Protein AF-A0A938BER6-F1 (afdb_monomer_lite)

Structure (mmCIF, N/CA/C/O backbone):
data_AF-A0A938BER6-F1
#
_entry.id   AF-A0A938BER6-F1
#
loop_
_atom_site.group_PDB
_atom_site.id
_atom_site.type_symbol
_atom_site.label_atom_id
_atom_site.label_alt_id
_atom_site.label_comp_id
_atom_site.label_asym_id
_atom_site.label_entity_id
_atom_site.label_seq_id
_atom_site.pdbx_PDB_ins_code
_atom_site.Cartn_x
_atom_site.Cartn_y
_atom_site.Cartn_z
_atom_site.occupancy
_atom_site.B_iso_or_equiv
_atom_site.auth_seq_id
_atom_site.auth_comp_id
_atom_site.auth_asym_id
_atom_site.auth_atom_id
_atom_site.pdbx_PDB_model_num
ATOM 1 N N . MET A 1 1 ? -8.124 -4.048 20.111 1.00 71.69 1 MET A N 1
ATOM 2 C CA . MET A 1 1 ? -8.813 -3.559 18.903 1.00 71.69 1 MET A CA 1
ATOM 3 C C . MET A 1 1 ? -10.305 -3.780 19.089 1.00 71.69 1 MET A C 1
ATOM 5 O O . MET A 1 1 ? -10.669 -4.807 19.651 1.00 71.69 1 MET A O 1
ATOM 9 N N . GLU A 1 2 ? -11.133 -2.810 18.709 1.00 85.19 2 GLU A N 1
ATOM 10 C CA . GLU A 1 2 ? -12.601 -2.912 18.767 1.00 85.19 2 GLU A CA 1
ATOM 11 C C . GLU A 1 2 ? -13.098 -4.014 17.803 1.00 85.19 2 GLU A C 1
ATOM 13 O O . GLU A 1 2 ? -12.461 -4.201 16.763 1.00 85.19 2 GLU A O 1
ATOM 18 N N . PRO A 1 3 ? -14.196 -4.744 18.097 1.00 88.12 3 PRO A N 1
ATOM 19 C CA . PRO A 1 3 ? -14.693 -5.821 17.229 1.00 88.12 3 PRO A CA 1
ATOM 20 C C . PRO A 1 3 ? -14.912 -5.393 15.771 1.00 88.12 3 PRO A C 1
ATOM 22 O O . PRO A 1 3 ? -14.499 -6.099 14.858 1.00 88.12 3 PRO A O 1
ATOM 25 N N . GLU A 1 4 ? -15.451 -4.192 15.550 1.00 90.50 4 GLU A N 1
ATOM 26 C CA . GLU A 1 4 ? -15.685 -3.638 14.209 1.00 90.50 4 GLU A CA 1
ATOM 27 C C . GLU A 1 4 ? -14.389 -3.458 13.405 1.00 90.50 4 GLU A C 1
ATOM 29 O O . GLU A 1 4 ? -14.349 -3.720 12.204 1.00 90.50 4 GLU A O 1
ATOM 34 N N . LEU A 1 5 ? -13.300 -3.052 14.066 1.00 92.62 5 LEU A N 1
ATOM 35 C CA . LEU A 1 5 ? -11.991 -2.912 13.428 1.00 92.62 5 LEU A CA 1
ATOM 36 C C . LEU A 1 5 ? -11.349 -4.272 13.135 1.00 92.62 5 LEU A C 1
ATOM 38 O O . LEU A 1 5 ? -10.585 -4.384 12.180 1.00 92.62 5 LEU A O 1
ATOM 42 N N . VAL A 1 6 ? -11.668 -5.308 13.919 1.00 92.50 6 VAL A N 1
ATOM 43 C CA . VAL A 1 6 ? -11.236 -6.686 13.634 1.00 92.50 6 VAL A CA 1
ATOM 44 C C . VAL A 1 6 ? -11.942 -7.218 12.390 1.00 92.50 6 VAL A C 1
ATOM 46 O O . VAL A 1 6 ? -11.285 -7.795 11.524 1.00 92.50 6 VAL A O 1
ATOM 49 N N . ASP A 1 7 ? -13.251 -7.004 12.270 1.00 95.44 7 ASP A N 1
ATOM 50 C CA . ASP A 1 7 ? -14.006 -7.428 11.089 1.00 95.44 7 ASP A CA 1
ATOM 51 C C . ASP A 1 7 ? -13.589 -6.641 9.844 1.00 95.44 7 ASP A C 1
ATOM 53 O O . ASP A 1 7 ? -13.398 -7.228 8.780 1.00 95.44 7 ASP A O 1
ATOM 57 N N . PHE A 1 8 ? -13.307 -5.345 9.987 1.00 97.00 8 PHE A N 1
ATOM 58 C CA . PHE A 1 8 ? -12.700 -4.562 8.915 1.00 97.00 8 PHE A CA 1
ATOM 59 C C . PHE A 1 8 ? -11.301 -5.076 8.531 1.00 97.00 8 PHE A C 1
ATOM 61 O O . PHE A 1 8 ? -10.986 -5.225 7.353 1.00 97.00 8 PHE A O 1
ATOM 68 N N . ALA A 1 9 ? -10.451 -5.426 9.502 1.00 96.25 9 ALA A N 1
ATOM 69 C CA . ALA A 1 9 ? -9.144 -6.010 9.207 1.00 96.25 9 ALA A CA 1
ATOM 70 C C . ALA A 1 9 ? -9.256 -7.330 8.421 1.00 96.25 9 ALA A C 1
ATOM 72 O O . ALA A 1 9 ? -8.388 -7.604 7.591 1.00 96.25 9 ALA A O 1
ATOM 73 N N . ARG A 1 10 ? -10.309 -8.126 8.663 1.00 95.75 10 ARG A N 1
ATOM 74 C CA . ARG A 1 10 ? -10.626 -9.339 7.890 1.00 95.75 10 ARG A CA 1
ATOM 75 C C . ARG A 1 10 ? -11.142 -9.015 6.493 1.00 95.75 10 ARG A C 1
ATOM 77 O O . ARG A 1 10 ? -10.693 -9.644 5.544 1.00 95.75 10 ARG A O 1
ATOM 84 N N . SER A 1 11 ? -12.003 -8.009 6.341 1.00 97.44 11 SER A N 1
ATOM 85 C CA . SER A 1 11 ? -12.483 -7.614 5.013 1.00 97.44 11 SER A CA 1
ATOM 86 C C . SER A 1 11 ? -11.346 -7.117 4.116 1.00 97.44 11 SER A C 1
ATOM 88 O O . SER A 1 11 ? -11.366 -7.361 2.914 1.00 97.44 11 SER A O 1
ATOM 90 N N . ILE A 1 12 ? -10.322 -6.465 4.690 1.00 98.12 12 ILE A N 1
ATOM 91 C CA . ILE A 1 12 ? -9.107 -6.092 3.949 1.00 98.12 12 ILE A CA 1
ATOM 92 C C . ILE A 1 12 ? -8.404 -7.331 3.392 1.00 98.12 12 ILE A C 1
ATOM 94 O O . ILE A 1 12 ? -7.945 -7.300 2.256 1.00 98.12 12 ILE A O 1
ATOM 98 N N . ILE A 1 13 ? -8.297 -8.405 4.179 1.00 98.00 13 ILE A N 1
ATOM 99 C CA . ILE A 1 13 ? -7.656 -9.649 3.739 1.00 98.00 13 ILE A CA 1
ATOM 100 C C . ILE A 1 13 ? -8.368 -10.191 2.499 1.00 98.00 13 ILE A C 1
ATOM 102 O O . ILE A 1 13 ? -7.719 -10.375 1.473 1.00 98.00 13 ILE A O 1
ATOM 106 N N . GLU A 1 14 ? -9.690 -10.349 2.570 1.00 98.00 14 GLU A N 1
ATOM 107 C CA . GLU A 1 14 ? -10.493 -10.873 1.460 1.00 98.00 14 GLU A CA 1
ATOM 108 C C . GLU A 1 14 ? -10.403 -9.978 0.212 1.00 98.00 14 GLU A C 1
ATOM 110 O O . GLU A 1 14 ? -10.191 -10.475 -0.895 1.00 98.00 14 GLU A O 1
ATOM 115 N N . ASP A 1 15 ? -10.502 -8.652 0.366 1.00 98.25 15 ASP A N 1
ATOM 116 C CA . ASP A 1 15 ? -10.386 -7.720 -0.765 1.00 98.25 15 ASP A CA 1
ATOM 117 C C . ASP A 1 15 ? -8.995 -7.776 -1.411 1.00 98.25 15 ASP A C 1
ATOM 119 O O . ASP A 1 15 ? -8.870 -7.784 -2.634 1.00 98.25 15 ASP A O 1
ATOM 123 N N . MET A 1 16 ? -7.928 -7.854 -0.612 1.00 98.50 16 MET A N 1
ATOM 124 C CA . MET A 1 16 ? -6.569 -7.930 -1.148 1.00 98.50 16 MET A CA 1
ATOM 125 C C . MET A 1 16 ? -6.296 -9.274 -1.832 1.00 98.50 16 MET A C 1
ATOM 127 O O . MET A 1 16 ? -5.658 -9.295 -2.885 1.00 98.50 16 MET A O 1
ATOM 131 N N . GLU A 1 17 ? -6.798 -10.385 -1.293 1.00 98.38 17 GLU A N 1
ATOM 132 C CA . GLU A 1 17 ? -6.713 -11.698 -1.946 1.00 98.38 17 GLU A CA 1
ATOM 133 C C . GLU A 1 17 ? -7.440 -11.698 -3.300 1.00 98.38 17 GLU A C 1
ATOM 135 O O . GLU A 1 17 ? -6.876 -12.154 -4.296 1.00 98.38 17 GLU A O 1
ATOM 140 N N . ASN A 1 18 ? -8.619 -11.072 -3.388 1.00 98.12 18 ASN A N 1
ATOM 141 C CA . ASN A 1 18 ? -9.352 -10.903 -4.650 1.00 98.12 1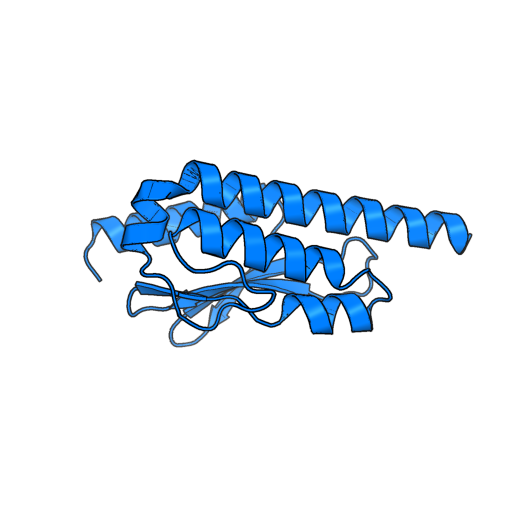8 ASN A CA 1
ATOM 142 C C . ASN A 1 18 ? -8.591 -10.064 -5.696 1.00 98.12 18 ASN A C 1
ATOM 144 O O . ASN A 1 18 ? -8.822 -10.213 -6.896 1.00 98.12 18 ASN A O 1
ATOM 148 N N . ARG A 1 19 ? -7.650 -9.212 -5.270 1.00 97.75 19 ARG A N 1
ATOM 149 C CA . ARG A 1 19 ? -6.760 -8.430 -6.155 1.00 97.75 19 ARG A CA 1
ATOM 150 C C . ARG A 1 19 ? -5.503 -9.197 -6.587 1.00 97.75 19 ARG A C 1
ATOM 152 O O . ARG A 1 19 ? -4.686 -8.679 -7.358 1.00 97.75 19 ARG A O 1
ATOM 159 N N . GLY A 1 20 ? -5.352 -10.438 -6.125 1.00 97.44 20 GLY A N 1
ATOM 160 C CA . GLY A 1 20 ? -4.202 -11.299 -6.397 1.00 97.44 20 GLY A CA 1
ATOM 161 C C . GLY A 1 20 ? -3.047 -11.118 -5.411 1.00 97.44 20 GLY A C 1
ATOM 162 O O . GLY A 1 20 ? -1.931 -11.553 -5.697 1.00 97.44 20 GLY A O 1
ATOM 163 N N . CYS A 1 21 ? -3.282 -10.472 -4.267 1.00 98.38 21 CYS A N 1
ATOM 164 C CA . CYS A 1 21 ? -2.308 -10.434 -3.184 1.00 98.38 21 CYS A CA 1
ATOM 165 C C . CYS A 1 21 ? -2.328 -11.742 -2.384 1.00 98.38 21 CYS A C 1
ATOM 167 O O . CYS A 1 21 ? -3.272 -12.525 -2.420 1.00 98.38 21 CYS A O 1
ATOM 169 N N . VAL A 1 22 ? -1.272 -11.956 -1.608 1.00 98.12 22 VAL A N 1
ATOM 170 C CA . VAL A 1 22 ? -1.157 -13.028 -0.624 1.00 98.12 22 VAL A CA 1
ATOM 171 C C . VAL A 1 22 ? -0.924 -12.431 0.755 1.00 98.12 22 VAL A C 1
ATOM 173 O O . VAL A 1 22 ? -0.185 -11.452 0.908 1.00 98.12 22 VAL A O 1
ATOM 176 N N . ILE A 1 23 ? -1.523 -13.050 1.767 1.00 98.31 23 ILE A N 1
ATOM 177 C CA . ILE A 1 23 ? -1.391 -12.625 3.157 1.00 98.31 23 ILE A CA 1
ATOM 178 C C . ILE A 1 23 ? -0.315 -13.454 3.853 1.00 98.31 23 ILE A C 1
ATOM 180 O O . ILE A 1 23 ? -0.384 -14.679 3.926 1.00 98.31 23 ILE A O 1
ATOM 184 N N . ASP A 1 24 ? 0.705 -12.777 4.373 1.00 97.88 24 ASP A N 1
ATOM 185 C CA . ASP A 1 24 ? 1.761 -13.388 5.176 1.00 97.88 24 ASP A CA 1
ATOM 186 C C . ASP A 1 24 ? 1.527 -13.069 6.657 1.00 97.88 24 ASP A C 1
ATOM 188 O O . ASP A 1 24 ? 1.753 -11.944 7.115 1.00 97.88 24 ASP A O 1
ATOM 192 N N . TRP A 1 25 ? 1.047 -14.068 7.397 1.00 97.06 25 TRP A N 1
ATOM 193 C CA . TRP A 1 25 ? 0.758 -13.966 8.825 1.00 97.06 25 TRP A CA 1
ATOM 194 C C . TRP A 1 25 ? 2.040 -13.918 9.658 1.00 97.06 25 TRP A C 1
ATOM 196 O O . TRP A 1 25 ? 2.932 -14.760 9.531 1.00 97.06 25 TRP A O 1
ATOM 206 N N . LYS A 1 26 ? 2.115 -12.945 10.566 1.00 95.31 26 LYS A N 1
ATOM 207 C CA . LYS A 1 26 ? 3.164 -12.803 11.580 1.00 95.31 26 LYS A CA 1
ATOM 208 C C . LYS A 1 26 ? 2.549 -12.876 12.973 1.00 95.31 26 LYS A C 1
ATOM 210 O O . LYS A 1 26 ? 1.338 -12.824 13.149 1.00 95.31 26 LYS A O 1
ATOM 215 N N . GLN A 1 27 ? 3.401 -12.958 13.994 1.00 90.81 27 GLN A N 1
ATOM 216 C CA . GLN A 1 27 ? 2.963 -13.088 15.389 1.00 90.81 27 GLN A CA 1
ATOM 217 C C . GLN A 1 27 ? 2.045 -11.941 15.860 1.00 90.81 27 GLN A C 1
ATOM 219 O O . GLN A 1 27 ? 1.214 -12.139 16.743 1.00 90.81 27 GLN A O 1
ATOM 224 N N . ALA A 1 28 ? 2.206 -10.734 15.309 1.00 92.88 28 ALA A N 1
ATOM 225 C CA . ALA A 1 28 ? 1.474 -9.540 15.737 1.00 92.88 28 ALA A CA 1
ATOM 226 C C . ALA A 1 28 ? 0.987 -8.664 14.573 1.00 92.88 28 ALA A C 1
ATOM 228 O O . ALA A 1 28 ? 0.634 -7.505 14.784 1.00 92.88 28 ALA A O 1
ATOM 229 N N . SER A 1 29 ? 0.984 -9.196 13.355 1.00 96.06 29 SER A N 1
ATOM 230 C CA . SER A 1 29 ? 0.566 -8.478 12.155 1.00 96.06 29 SER A CA 1
ATOM 231 C C . SER A 1 29 ? 0.240 -9.453 11.034 1.00 96.06 29 SER A C 1
ATOM 233 O O . SER A 1 29 ? 0.622 -10.623 11.083 1.00 96.06 29 SER A O 1
ATOM 235 N N . TYR A 1 30 ? -0.428 -8.962 10.001 1.00 97.81 30 TYR A N 1
ATOM 236 C CA . TYR A 1 30 ? -0.394 -9.592 8.692 1.00 97.81 30 TYR A CA 1
ATOM 237 C C . TYR A 1 30 ? 0.224 -8.631 7.684 1.00 97.81 30 TYR A C 1
ATOM 239 O O . TYR A 1 30 ? 0.112 -7.408 7.800 1.00 97.81 30 TYR A O 1
ATOM 247 N N . VAL A 1 31 ? 0.917 -9.197 6.703 1.00 98.25 31 VAL A N 1
ATOM 248 C CA . VAL A 1 31 ? 1.581 -8.444 5.643 1.00 98.25 31 VAL A CA 1
ATOM 249 C C . VAL A 1 31 ? 0.879 -8.745 4.332 1.00 98.25 31 VAL A C 1
ATOM 251 O O . VAL A 1 31 ? 0.813 -9.905 3.926 1.00 98.25 31 VAL A O 1
ATOM 254 N N . VAL A 1 32 ? 0.390 -7.705 3.665 1.00 98.50 32 VAL A N 1
ATOM 255 C CA . VAL A 1 32 ? -0.202 -7.817 2.331 1.00 98.50 32 VAL A CA 1
ATOM 256 C C . VAL A 1 32 ? 0.918 -7.757 1.306 1.00 98.50 32 VAL A C 1
ATOM 258 O O . VAL A 1 32 ? 1.690 -6.791 1.269 1.00 98.50 32 VAL A O 1
ATOM 261 N N . LYS A 1 33 ? 1.033 -8.803 0.484 1.00 98.56 33 LYS A N 1
ATOM 262 C CA . LYS A 1 33 ? 2.091 -8.913 -0.520 1.00 98.56 33 LYS A CA 1
ATOM 263 C C . LYS A 1 33 ? 1.540 -9.205 -1.907 1.00 98.56 33 LYS A C 1
ATOM 265 O O . LYS A 1 33 ? 0.663 -10.045 -2.044 1.00 98.56 33 LYS A O 1
ATOM 270 N N . LEU A 1 34 ? 2.124 -8.604 -2.932 1.00 98.44 34 LEU A N 1
ATOM 271 C CA . LEU A 1 34 ? 1.893 -8.948 -4.331 1.00 98.44 34 LEU A CA 1
ATOM 272 C C . LEU A 1 34 ? 2.949 -9.978 -4.773 1.00 98.44 34 LEU A C 1
ATOM 274 O O . LEU A 1 34 ? 4.144 -9.696 -4.647 1.00 98.44 34 LEU A O 1
ATOM 278 N N . PRO A 1 35 ? 2.572 -11.174 -5.254 1.00 97.75 35 PRO A N 1
ATOM 279 C CA . PRO A 1 35 ? 3.501 -12.038 -5.978 1.00 97.75 35 PRO A CA 1
ATOM 280 C C . PRO A 1 35 ? 4.100 -11.283 -7.166 1.00 97.75 35 PRO A C 1
ATOM 282 O O . PRO A 1 35 ? 3.368 -10.599 -7.875 1.00 97.75 35 PRO A O 1
ATOM 285 N N . ASP A 1 36 ? 5.413 -11.386 -7.369 1.00 94.56 36 ASP A N 1
ATOM 286 C CA . ASP A 1 36 ? 6.074 -10.729 -8.496 1.00 94.56 36 ASP A CA 1
ATOM 287 C C . ASP A 1 36 ? 5.437 -11.160 -9.836 1.00 94.56 36 ASP A C 1
ATOM 289 O O . ASP A 1 36 ? 5.514 -12.348 -10.171 1.00 94.56 36 ASP A O 1
ATOM 293 N N . PRO A 1 37 ? 4.848 -10.231 -10.619 1.00 92.75 37 PRO A N 1
ATOM 294 C CA . PRO A 1 37 ? 4.304 -10.539 -11.943 1.00 92.75 37 PRO A CA 1
ATOM 295 C C . PRO A 1 37 ? 5.366 -11.061 -12.920 1.00 92.75 37 PRO A C 1
ATOM 297 O O . PRO A 1 37 ? 5.035 -11.747 -13.885 1.00 92.75 37 PRO A O 1
ATOM 300 N N . GLY A 1 38 ? 6.646 -10.782 -12.654 1.00 90.19 38 GLY A N 1
ATOM 301 C CA . GLY A 1 38 ? 7.805 -11.305 -13.374 1.00 90.19 38 GLY A CA 1
ATOM 302 C C . GLY A 1 38 ? 8.111 -12.781 -13.115 1.00 90.19 38 GLY A C 1
ATOM 303 O O . GLY A 1 38 ? 9.045 -13.309 -13.707 1.00 90.19 38 GLY A O 1
ATOM 304 N N . GLU A 1 39 ? 7.350 -13.443 -12.239 1.00 88.56 39 GLU A N 1
ATOM 305 C CA . GLU A 1 39 ? 7.512 -14.850 -11.857 1.00 88.56 39 GLU A CA 1
ATOM 306 C C . GLU A 1 39 ? 8.882 -15.194 -11.238 1.00 88.56 39 GLU A C 1
ATOM 308 O O . GLU A 1 39 ? 9.275 -16.358 -11.186 1.00 88.56 39 GLU A O 1
ATOM 313 N N . SER A 1 40 ? 9.596 -14.224 -10.649 1.00 88.44 40 SER A N 1
ATOM 314 C CA . SER A 1 40 ? 10.865 -14.502 -9.943 1.00 88.44 40 SER A CA 1
ATOM 315 C C . SER A 1 40 ? 10.706 -15.341 -8.663 1.00 88.44 40 SER A C 1
ATOM 317 O O . SER A 1 40 ? 11.691 -15.658 -7.992 1.00 88.44 40 SER A O 1
ATOM 319 N N . GLY A 1 41 ? 9.467 -15.638 -8.255 1.00 91.38 41 GLY A N 1
ATOM 320 C CA . GLY A 1 41 ? 9.132 -16.268 -6.976 1.00 91.38 41 GLY A CA 1
ATOM 321 C C . GLY A 1 41 ? 9.214 -15.322 -5.770 1.00 91.38 41 GLY A C 1
ATOM 322 O O . GLY A 1 41 ? 8.903 -15.726 -4.645 1.00 91.38 41 GLY A O 1
ATOM 323 N N . ARG A 1 42 ? 9.607 -14.056 -5.972 1.00 94.38 42 ARG A N 1
ATOM 324 C CA . ARG A 1 42 ? 9.608 -13.030 -4.921 1.00 94.38 42 ARG A CA 1
ATOM 325 C C . ARG A 1 42 ? 8.198 -12.489 -4.668 1.00 94.38 42 ARG A C 1
ATOM 327 O O . ARG A 1 42 ? 7.284 -12.633 -5.475 1.00 94.38 42 ARG A O 1
ATOM 334 N N . LYS A 1 43 ? 8.023 -11.865 -3.502 1.00 97.25 43 LYS A N 1
ATOM 335 C CA . LYS A 1 43 ? 6.772 -11.226 -3.076 1.00 97.25 43 LYS A CA 1
ATOM 336 C C . LYS A 1 43 ? 7.067 -9.800 -2.622 1.00 97.25 43 LYS A C 1
ATOM 338 O O . LYS A 1 43 ? 7.915 -9.603 -1.750 1.00 97.25 43 LYS A O 1
ATOM 343 N N . LEU A 1 44 ? 6.357 -8.842 -3.197 1.00 97.81 44 LEU A N 1
ATOM 344 C CA . LEU A 1 44 ? 6.473 -7.412 -2.944 1.00 97.81 44 LEU A CA 1
ATOM 345 C C . LEU A 1 44 ? 5.532 -7.018 -1.807 1.00 97.81 44 LEU A C 1
ATOM 347 O O . LEU A 1 44 ? 4.333 -7.249 -1.889 1.00 97.81 44 LEU A O 1
ATOM 351 N N . THR A 1 45 ? 6.056 -6.451 -0.731 1.00 97.69 45 THR A N 1
ATOM 352 C CA . THR A 1 45 ? 5.264 -5.998 0.414 1.00 97.69 45 THR A CA 1
ATOM 353 C C . THR A 1 45 ? 4.603 -4.666 0.079 1.00 97.69 45 THR A C 1
ATOM 355 O O . THR A 1 45 ? 5.299 -3.670 -0.108 1.00 97.69 45 THR A O 1
ATOM 358 N N . LEU A 1 46 ? 3.269 -4.642 0.060 1.00 97.50 46 LEU A N 1
ATOM 359 C CA . LEU A 1 46 ? 2.494 -3.428 -0.192 1.00 97.50 46 LEU A CA 1
ATOM 360 C C . LEU A 1 46 ? 2.296 -2.643 1.107 1.00 97.50 46 LEU A C 1
ATOM 362 O O . LEU A 1 46 ? 2.710 -1.493 1.207 1.00 97.50 46 LEU A O 1
ATOM 366 N N . PHE A 1 47 ? 1.723 -3.285 2.127 1.00 97.25 47 PHE A N 1
ATOM 367 C CA . PHE A 1 47 ? 1.521 -2.697 3.450 1.00 97.25 47 PHE A CA 1
ATOM 368 C C . PHE A 1 47 ? 1.394 -3.778 4.531 1.00 97.25 47 PHE A C 1
ATOM 370 O O . PHE A 1 47 ? 1.209 -4.966 4.250 1.00 97.25 47 PHE A O 1
ATOM 377 N N . VAL A 1 48 ? 1.509 -3.359 5.786 1.00 97.12 48 VAL A N 1
ATOM 378 C CA . VAL A 1 48 ? 1.373 -4.203 6.976 1.00 97.12 48 VAL A CA 1
ATOM 379 C C . VAL A 1 48 ? 0.235 -3.679 7.828 1.00 97.12 48 VAL A C 1
ATOM 381 O O . VAL A 1 48 ? 0.123 -2.470 7.992 1.00 97.12 48 VAL A O 1
ATOM 384 N N . VAL A 1 49 ? -0.561 -4.579 8.403 1.00 97.19 49 VAL A N 1
ATOM 385 C CA . VAL A 1 49 ? -1.561 -4.248 9.425 1.00 97.19 49 VAL A CA 1
ATOM 386 C C . VAL A 1 49 ? -1.210 -4.976 10.712 1.00 97.19 49 VAL A C 1
ATOM 388 O O . VAL A 1 49 ? -1.038 -6.196 10.731 1.00 97.19 49 VAL A O 1
ATOM 391 N N . THR A 1 50 ? -1.081 -4.232 11.800 1.00 95.81 50 THR A N 1
ATOM 392 C CA . THR A 1 50 ? -0.676 -4.758 13.102 1.00 95.81 50 THR A CA 1
ATOM 393 C C . THR A 1 50 ? -1.867 -5.023 14.021 1.00 95.81 50 THR A C 1
ATOM 395 O O . THR A 1 50 ? -2.951 -4.456 13.872 1.00 95.81 50 THR A O 1
ATOM 398 N N . LYS A 1 51 ? -1.665 -5.870 15.035 1.00 94.00 51 LYS A N 1
ATOM 399 C CA . LYS A 1 51 ? -2.693 -6.208 16.036 1.00 94.00 51 LYS A CA 1
ATOM 400 C C . LYS A 1 51 ? -3.127 -5.023 16.911 1.00 94.00 51 LYS A C 1
ATOM 402 O O . LYS A 1 51 ? -4.198 -5.070 17.513 1.00 94.00 51 LYS A O 1
ATOM 407 N N . ASP A 1 52 ? -2.290 -3.995 17.027 1.00 93.31 52 ASP A N 1
ATOM 408 C CA . ASP A 1 52 ? -2.585 -2.729 17.707 1.00 93.31 52 ASP A CA 1
ATOM 409 C C . ASP A 1 52 ? -3.333 -1.735 16.807 1.00 93.31 52 ASP A C 1
ATOM 411 O O . ASP A 1 52 ? -3.743 -0.682 17.282 1.00 93.31 52 ASP A O 1
ATOM 415 N N . GLY A 1 53 ? -3.618 -2.102 15.553 1.00 94.56 53 GLY A N 1
ATOM 416 C CA . GLY A 1 53 ? -4.444 -1.300 14.655 1.00 94.56 53 GLY A CA 1
ATOM 417 C C . GLY A 1 53 ? -3.662 -0.203 13.959 1.00 94.56 53 GLY A C 1
ATOM 418 O O . GLY A 1 53 ? -4.220 0.858 13.699 1.00 94.56 53 GLY A O 1
ATOM 419 N N . MET A 1 54 ? -2.394 -0.459 13.653 1.00 95.31 54 MET A N 1
ATOM 420 C CA . MET A 1 54 ? -1.565 0.413 12.836 1.00 95.31 54 MET A CA 1
ATOM 421 C C . MET A 1 54 ? -1.364 -0.190 11.450 1.00 95.31 54 MET A C 1
ATOM 423 O O . MET A 1 54 ? -1.270 -1.407 11.286 1.00 95.31 54 MET A O 1
ATOM 427 N N . VAL A 1 55 ? -1.279 0.683 10.456 1.00 96.00 55 VAL A N 1
ATOM 428 C CA . V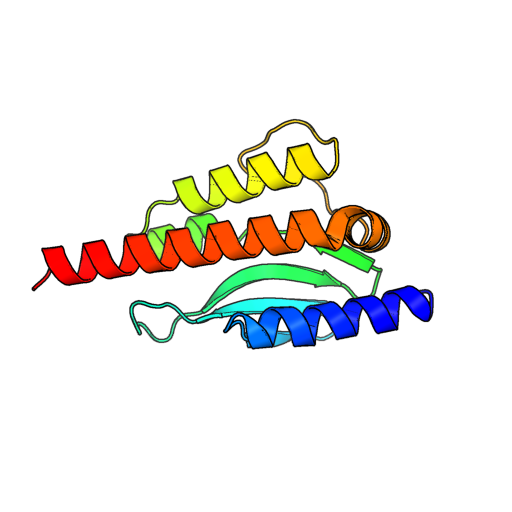AL A 1 55 ? -0.989 0.361 9.065 1.00 96.00 55 VAL A CA 1
ATOM 429 C C . VAL A 1 55 ? 0.282 1.086 8.660 1.00 96.00 55 VAL A C 1
ATOM 431 O O . VAL A 1 55 ? 0.413 2.285 8.914 1.00 96.00 55 VAL A O 1
ATOM 434 N N . TYR A 1 56 ? 1.226 0.373 8.046 1.00 93.75 56 TYR A N 1
ATOM 435 C CA . TYR A 1 56 ? 2.462 0.985 7.560 1.00 93.75 56 TYR A CA 1
ATOM 436 C C . TYR A 1 56 ? 2.996 0.366 6.260 1.00 93.75 56 TYR A C 1
ATOM 438 O O . TYR A 1 56 ? 2.680 -0.777 5.924 1.00 93.75 56 TYR A O 1
ATOM 446 N N . ILE A 1 57 ? 3.830 1.123 5.543 1.00 93.00 57 ILE A N 1
ATOM 447 C CA . ILE A 1 57 ? 4.544 0.722 4.314 1.00 93.00 57 ILE A CA 1
ATOM 448 C C . ILE A 1 57 ? 6.060 0.871 4.531 1.00 93.00 57 ILE A C 1
ATOM 450 O O . ILE A 1 57 ? 6.477 1.395 5.561 1.00 93.00 57 ILE A O 1
ATOM 454 N N . GLY A 1 58 ? 6.897 0.429 3.584 1.00 89.31 58 GLY A N 1
ATOM 455 C CA . GLY A 1 58 ? 8.338 0.740 3.661 1.00 89.31 58 GLY A CA 1
ATOM 456 C C . GLY A 1 58 ? 9.311 -0.173 2.913 1.00 89.31 58 GLY A C 1
ATOM 457 O O . GLY A 1 58 ? 10.492 0.140 2.847 1.00 89.31 58 GLY A O 1
ATOM 458 N N . TRP A 1 59 ? 8.855 -1.289 2.341 1.00 94.00 59 TRP A N 1
ATOM 459 C CA . TRP A 1 59 ? 9.746 -2.252 1.669 1.00 94.00 59 TRP A CA 1
ATOM 460 C C . TRP A 1 59 ? 9.711 -2.163 0.146 1.00 94.00 59 TRP A C 1
ATOM 462 O O . TRP A 1 59 ? 10.638 -2.636 -0.511 1.00 94.00 59 TRP A O 1
ATOM 472 N N . LEU A 1 60 ? 8.644 -1.589 -0.413 1.00 95.94 60 LEU A N 1
ATOM 473 C CA . LEU A 1 60 ? 8.323 -1.740 -1.825 1.00 95.94 60 LEU A CA 1
ATOM 474 C C . LEU A 1 60 ? 9.423 -1.177 -2.737 1.00 95.94 60 LEU A C 1
ATOM 476 O O . LEU A 1 60 ? 9.862 -1.897 -3.624 1.00 95.94 60 LEU A O 1
ATOM 480 N N . ALA A 1 61 ? 9.938 0.030 -2.477 1.00 96.06 61 ALA A N 1
ATOM 481 C CA . ALA A 1 61 ? 10.996 0.648 -3.288 1.00 96.06 61 ALA A CA 1
ATOM 482 C C . ALA A 1 61 ? 12.223 -0.269 -3.455 1.00 96.06 61 ALA A C 1
ATOM 484 O O . ALA A 1 61 ? 12.581 -0.637 -4.572 1.00 96.06 61 ALA A O 1
ATOM 485 N N . GLN A 1 62 ? 12.807 -0.739 -2.346 1.00 95.75 62 GLN A N 1
ATOM 486 C CA . GLN A 1 62 ? 13.967 -1.636 -2.385 1.00 95.75 62 GLN A CA 1
ATOM 487 C C . GLN A 1 62 ? 13.655 -2.952 -3.115 1.00 95.75 62 GLN A C 1
ATOM 489 O O . GLN A 1 62 ? 14.497 -3.486 -3.837 1.00 95.75 62 GLN A O 1
ATOM 494 N N . GLN A 1 63 ? 12.451 -3.495 -2.925 1.00 96.69 63 GLN A N 1
ATOM 495 C CA . GLN A 1 63 ? 12.046 -4.748 -3.557 1.00 96.69 63 GLN A CA 1
ATOM 496 C C . GLN A 1 63 ? 11.817 -4.600 -5.068 1.00 96.69 63 GLN A C 1
ATOM 498 O O . GLN A 1 63 ? 12.183 -5.510 -5.810 1.00 96.69 63 GLN A O 1
ATOM 503 N N . LEU A 1 64 ? 11.271 -3.465 -5.519 1.00 97.00 64 LEU A N 1
ATOM 504 C CA . LEU A 1 64 ? 11.145 -3.120 -6.937 1.00 97.00 64 LEU A CA 1
ATOM 505 C C . LEU A 1 64 ? 12.527 -2.963 -7.577 1.00 97.00 64 LEU A C 1
ATOM 507 O O . LEU A 1 64 ? 12.813 -3.616 -8.577 1.00 97.00 64 LEU A O 1
ATOM 511 N N . SER A 1 65 ? 13.417 -2.203 -6.936 1.00 96.38 65 SER A N 1
ATOM 512 C CA . SER A 1 65 ? 14.807 -2.017 -7.372 1.00 96.38 65 SER A CA 1
ATOM 513 C C . SER A 1 65 ? 15.533 -3.352 -7.573 1.00 96.38 65 SER A C 1
ATOM 515 O O . SER A 1 65 ? 16.154 -3.601 -8.605 1.00 96.38 65 SER A O 1
ATOM 517 N N . ALA A 1 66 ? 15.369 -4.284 -6.627 1.00 95.75 66 ALA A N 1
ATOM 518 C CA . ALA A 1 66 ? 15.968 -5.616 -6.687 1.00 95.75 66 ALA A CA 1
ATOM 519 C C . ALA A 1 66 ? 15.416 -6.514 -7.815 1.00 95.75 66 ALA A C 1
ATOM 521 O O . ALA A 1 66 ? 15.986 -7.582 -8.061 1.00 95.75 66 ALA A O 1
ATOM 522 N N . LEU A 1 67 ? 14.306 -6.125 -8.446 1.00 95.00 67 LEU A N 1
ATOM 523 C CA . LEU A 1 67 ? 13.713 -6.755 -9.630 1.00 95.00 67 LEU A CA 1
ATOM 524 C C . LEU A 1 67 ? 13.987 -5.964 -10.921 1.00 95.00 67 LEU A C 1
ATOM 526 O O . LEU A 1 67 ? 13.514 -6.359 -11.981 1.00 95.00 67 LEU A O 1
ATOM 530 N N . GLY A 1 68 ? 14.727 -4.853 -10.848 1.00 95.19 68 GLY A N 1
ATOM 531 C CA . GLY A 1 68 ? 14.921 -3.943 -11.978 1.00 95.19 68 GLY A CA 1
ATOM 532 C C . GLY A 1 68 ? 13.682 -3.109 -12.321 1.00 95.19 68 GLY A C 1
ATOM 533 O O . GLY A 1 68 ? 13.631 -2.521 -13.397 1.00 95.19 68 GLY A O 1
ATOM 534 N N . LEU A 1 69 ? 12.689 -3.053 -11.427 1.00 96.56 69 LEU A N 1
ATOM 535 C CA . LEU A 1 69 ? 11.470 -2.265 -11.601 1.00 96.56 69 LEU A CA 1
ATOM 536 C C . LEU A 1 69 ? 11.656 -0.829 -11.074 1.00 96.56 69 LEU A C 1
ATOM 538 O O . LEU A 1 69 ? 12.437 -0.614 -10.143 1.00 96.56 69 LEU A O 1
ATOM 542 N N . PRO A 1 70 ? 10.916 0.162 -11.609 1.00 97.00 70 PRO A N 1
ATOM 543 C CA . PRO A 1 70 ? 11.048 1.552 -11.181 1.00 97.00 70 PRO A CA 1
ATOM 544 C C . PRO A 1 70 ? 10.630 1.766 -9.719 1.00 97.00 70 PRO A C 1
ATOM 546 O O . PRO A 1 70 ? 9.467 1.581 -9.360 1.00 97.00 70 PRO A O 1
ATOM 549 N N . GLU A 1 71 ? 11.551 2.256 -8.884 1.00 96.69 71 GLU A N 1
ATOM 550 C CA . GLU A 1 71 ? 11.260 2.627 -7.486 1.00 96.69 71 GLU A CA 1
ATOM 551 C C . GLU A 1 71 ? 10.205 3.737 -7.377 1.00 96.69 71 GLU A C 1
ATOM 553 O O . GLU A 1 71 ? 9.485 3.807 -6.381 1.00 96.69 71 GLU A O 1
ATOM 558 N N . GLN A 1 72 ? 10.059 4.552 -8.431 1.00 97.00 72 GLN A N 1
ATOM 559 C CA . GLN A 1 72 ? 9.081 5.637 -8.516 1.00 97.00 72 GLN A CA 1
ATOM 560 C C . GLN A 1 72 ? 7.650 5.169 -8.222 1.00 97.00 72 GLN A C 1
ATOM 562 O O . GLN A 1 72 ? 6.908 5.898 -7.575 1.00 97.00 72 GLN A O 1
ATOM 567 N N . ILE A 1 73 ? 7.293 3.930 -8.586 1.00 97.50 73 ILE A N 1
ATOM 568 C CA . ILE A 1 73 ? 5.976 3.351 -8.275 1.00 97.50 73 ILE A CA 1
ATOM 569 C C . ILE A 1 73 ? 5.736 3.324 -6.755 1.00 97.50 73 ILE A C 1
ATOM 571 O O . ILE A 1 73 ? 4.646 3.639 -6.279 1.00 97.50 73 ILE A O 1
ATOM 575 N N . SER A 1 74 ? 6.767 2.994 -5.968 1.00 96.31 74 SER A N 1
ATOM 576 C CA . SER A 1 74 ? 6.687 3.023 -4.505 1.00 96.31 74 SER A CA 1
ATOM 577 C C . SER A 1 74 ? 6.604 4.445 -3.957 1.00 96.31 74 SER A C 1
ATOM 579 O O . SER A 1 74 ? 5.906 4.665 -2.967 1.00 96.31 74 SER A O 1
ATOM 581 N N . PHE A 1 75 ? 7.326 5.396 -4.552 1.00 95.56 75 PHE A N 1
ATOM 582 C CA . PHE A 1 75 ? 7.313 6.792 -4.105 1.00 95.56 75 PHE A CA 1
ATOM 583 C C . PHE A 1 75 ? 5.964 7.454 -4.385 1.00 95.56 75 PHE A C 1
ATOM 585 O O . PHE A 1 75 ? 5.426 8.138 -3.516 1.00 95.56 75 PHE A O 1
ATOM 592 N N . ASP A 1 76 ? 5.365 7.182 -5.543 1.00 95.69 76 ASP A N 1
ATOM 593 C CA . ASP A 1 76 ? 4.029 7.665 -5.889 1.00 95.69 76 ASP A CA 1
ATOM 594 C C . ASP A 1 76 ? 2.975 7.073 -4.947 1.00 95.69 76 ASP A C 1
ATOM 596 O O . ASP A 1 76 ? 2.129 7.803 -4.422 1.00 95.69 76 ASP A O 1
ATOM 600 N N . PHE A 1 77 ? 3.081 5.776 -4.634 1.00 96.00 77 PHE A N 1
ATOM 601 C CA . PHE A 1 77 ? 2.222 5.136 -3.642 1.00 96.00 77 PHE A CA 1
ATOM 602 C C . PHE A 1 77 ? 2.346 5.793 -2.258 1.00 96.00 77 PHE A C 1
ATOM 604 O O . PHE A 1 77 ? 1.332 6.138 -1.643 1.00 96.00 77 PHE A O 1
ATOM 611 N N . ALA A 1 78 ? 3.569 6.029 -1.770 1.00 94.19 78 ALA A N 1
ATOM 612 C CA . ALA A 1 78 ? 3.808 6.699 -0.490 1.00 94.19 78 ALA A CA 1
ATOM 613 C C . ALA A 1 78 ? 3.256 8.135 -0.474 1.00 94.19 78 ALA A C 1
ATOM 615 O O 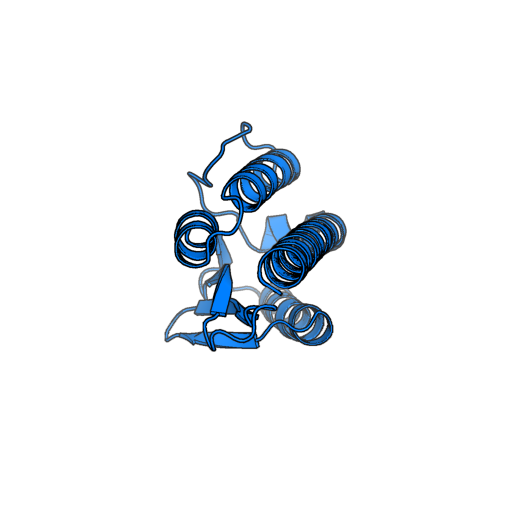. ALA A 1 78 ? 2.602 8.545 0.487 1.00 94.19 78 ALA A O 1
ATOM 616 N N . ARG A 1 79 ? 3.436 8.876 -1.571 1.00 93.38 79 ARG A N 1
ATOM 617 C CA . ARG A 1 79 ? 2.990 10.262 -1.710 1.00 93.38 79 ARG A CA 1
ATOM 618 C C . ARG A 1 79 ? 1.470 10.389 -1.705 1.00 93.38 79 ARG A C 1
ATOM 620 O O . ARG A 1 79 ? 0.924 11.186 -0.941 1.00 93.38 79 ARG A O 1
ATOM 627 N N . HIS A 1 80 ? 0.788 9.607 -2.539 1.00 94.00 80 HIS A N 1
ATOM 628 C CA . HIS A 1 80 ? -0.671 9.635 -2.642 1.00 94.00 80 HIS A CA 1
ATOM 629 C C . HIS A 1 80 ? -1.339 9.119 -1.369 1.00 94.00 80 HIS A C 1
ATOM 631 O O . HIS A 1 80 ? -2.354 9.662 -0.933 1.00 94.00 80 HIS A O 1
ATOM 637 N N . SER A 1 81 ? -0.755 8.106 -0.730 1.00 93.12 81 SER A N 1
ATOM 638 C CA . SER A 1 81 ? -1.288 7.576 0.521 1.00 93.12 81 SER A CA 1
ATOM 639 C C . SER A 1 81 ? -1.087 8.552 1.687 1.00 93.12 81 SER A C 1
ATOM 641 O O . SER A 1 81 ? -2.007 8.732 2.480 1.00 93.12 81 SER A O 1
ATOM 643 N N . ALA A 1 82 ? 0.045 9.267 1.758 1.00 91.81 82 ALA A N 1
ATOM 644 C CA . ALA A 1 82 ? 0.236 10.350 2.727 1.00 91.81 82 ALA A CA 1
ATOM 645 C C . ALA A 1 82 ? -0.823 11.455 2.556 1.00 91.81 82 ALA A C 1
ATOM 647 O O . ALA A 1 82 ? -1.502 11.821 3.516 1.00 91.81 82 ALA A O 1
ATOM 648 N N . GLN A 1 83 ? -1.050 11.910 1.318 1.00 91.75 83 GLN A N 1
ATOM 649 C CA . GLN A 1 83 ? -2.092 12.896 1.008 1.00 91.75 83 GLN A CA 1
ATOM 650 C C . GLN A 1 83 ? -3.494 12.408 1.394 1.00 91.75 83 GLN A C 1
ATOM 652 O O . GLN A 1 83 ? -4.282 13.177 1.948 1.00 91.75 83 GLN A O 1
ATOM 657 N N . LEU A 1 84 ? -3.805 11.130 1.147 1.00 93.69 84 LEU A N 1
ATOM 658 C CA . LEU A 1 84 ? -5.098 10.536 1.488 1.00 93.69 84 LEU A CA 1
ATOM 659 C C . LEU A 1 84 ? -5.407 10.631 2.989 1.00 93.69 84 LEU A C 1
ATOM 661 O O . LEU A 1 84 ? -6.560 10.851 3.370 1.00 93.69 84 LEU A O 1
ATOM 665 N N . PHE A 1 85 ? -4.379 10.502 3.828 1.00 92.06 85 PHE A N 1
ATOM 666 C CA . PHE A 1 85 ? -4.499 10.558 5.284 1.00 92.06 85 PHE A CA 1
ATOM 667 C C . PHE A 1 85 ? -4.194 11.937 5.884 1.00 92.06 85 PHE A C 1
ATOM 669 O O . PHE A 1 85 ? -4.193 12.079 7.106 1.00 92.06 85 PHE A O 1
ATOM 676 N N . GLY A 1 86 ? -4.029 12.964 5.040 1.00 88.44 86 GLY A N 1
ATOM 677 C CA . GLY A 1 86 ? -3.806 14.347 5.467 1.00 88.44 86 GLY A CA 1
ATOM 678 C C . GLY A 1 86 ? -2.393 14.624 5.983 1.00 88.44 86 GLY A C 1
ATOM 679 O O . GLY A 1 86 ? -2.188 15.618 6.675 1.00 88.44 86 GLY A O 1
ATOM 680 N N . GLU A 1 87 ? -1.436 13.759 5.657 1.00 85.62 87 GLU A N 1
ATOM 681 C CA . GLU A 1 87 ? -0.022 13.914 5.988 1.00 85.62 87 GLU A CA 1
ATOM 682 C C . GLU A 1 87 ? 0.718 14.662 4.867 1.00 85.62 87 GLU A C 1
ATOM 684 O O . GLU A 1 87 ? 0.269 14.728 3.716 1.00 85.62 87 GLU A O 1
ATOM 689 N N . ALA A 1 88 ? 1.879 15.233 5.193 1.00 82.69 88 ALA A N 1
ATOM 690 C CA . ALA A 1 88 ? 2.722 15.875 4.191 1.00 82.69 88 ALA A CA 1
ATOM 691 C C . ALA A 1 88 ? 3.181 14.847 3.133 1.00 82.69 88 ALA A C 1
ATOM 693 O O . ALA A 1 88 ? 3.593 13.746 3.506 1.00 82.69 88 ALA A O 1
ATOM 694 N N . PRO A 1 89 ? 3.155 15.187 1.828 1.00 80.62 89 PRO A N 1
ATOM 695 C CA . PRO A 1 89 ? 3.656 14.312 0.775 1.00 80.62 89 PRO A CA 1
ATOM 696 C C . PRO A 1 89 ? 5.102 13.892 1.052 1.00 80.62 89 PRO A C 1
ATOM 698 O O . PRO A 1 89 ? 5.961 14.730 1.323 1.00 80.62 89 PRO A O 1
ATOM 701 N N . THR A 1 90 ? 5.368 12.596 0.971 1.00 81.00 90 THR A N 1
ATOM 702 C CA . THR A 1 90 ? 6.671 12.015 1.286 1.00 81.00 90 THR A CA 1
ATOM 703 C C . THR A 1 90 ? 6.883 10.773 0.438 1.00 81.00 90 THR A C 1
ATOM 705 O O . THR A 1 90 ? 5.935 10.043 0.154 1.00 81.00 90 THR A O 1
ATOM 708 N N . ASP A 1 91 ? 8.128 10.526 0.046 1.00 80.81 91 ASP A N 1
ATOM 709 C CA . ASP A 1 91 ? 8.497 9.327 -0.711 1.00 80.81 91 ASP A CA 1
ATOM 710 C C . ASP A 1 91 ? 8.577 8.080 0.205 1.00 80.81 91 ASP A C 1
ATOM 712 O O . ASP A 1 91 ? 8.727 6.954 -0.264 1.00 80.81 91 ASP A O 1
ATOM 716 N N . TYR A 1 92 ? 8.412 8.270 1.521 1.00 76.75 92 TYR A N 1
ATOM 717 C CA . TYR A 1 92 ? 8.376 7.225 2.548 1.00 76.75 92 TYR A CA 1
ATOM 718 C C . TYR A 1 92 ? 7.317 7.549 3.601 1.00 76.75 92 TYR A C 1
ATOM 720 O O . TYR A 1 92 ? 7.273 8.682 4.073 1.00 76.75 92 TYR A O 1
ATOM 728 N N . TRP A 1 93 ? 6.529 6.582 4.076 1.00 73.06 93 TRP A N 1
ATOM 729 C CA . TRP A 1 93 ? 5.734 6.821 5.287 1.00 73.06 93 TRP A CA 1
ATOM 730 C C . TRP A 1 93 ? 6.641 6.931 6.510 1.00 73.06 93 TRP A C 1
ATOM 732 O O . TRP A 1 93 ? 7.243 5.953 6.946 1.00 73.06 93 TRP A O 1
ATOM 742 N N . SER A 1 94 ? 6.727 8.137 7.063 1.00 65.38 94 SER A N 1
ATOM 743 C CA . SER A 1 94 ? 7.439 8.417 8.311 1.00 65.38 94 SER A CA 1
ATOM 744 C C . SER A 1 94 ? 6.607 8.080 9.553 1.00 65.38 94 SER A C 1
ATOM 746 O O . SER A 1 94 ? 7.167 7.936 10.639 1.00 65.38 94 SER A O 1
ATOM 748 N N . SER A 1 95 ? 5.287 7.935 9.405 1.00 73.31 95 SER A N 1
ATOM 749 C CA . SER A 1 95 ? 4.346 7.643 10.482 1.00 73.31 95 SER A CA 1
ATOM 750 C C . SER A 1 95 ? 3.395 6.508 10.104 1.00 73.31 95 SER A C 1
ATOM 752 O O . SER A 1 95 ? 2.967 6.362 8.959 1.00 73.31 95 SER A O 1
ATOM 754 N N . ASN A 1 96 ? 3.064 5.685 11.096 1.00 89.44 96 ASN A N 1
ATOM 755 C CA . ASN A 1 96 ? 2.030 4.670 10.955 1.00 89.44 96 ASN A CA 1
ATOM 756 C C . ASN A 1 96 ? 0.648 5.340 10.917 1.00 89.44 96 ASN A C 1
ATOM 758 O O . ASN A 1 96 ? 0.399 6.294 11.655 1.00 89.44 96 ASN A O 1
ATOM 762 N N . VAL A 1 97 ? -0.270 4.795 10.121 1.00 92.81 97 VAL A N 1
ATOM 763 C CA . VAL A 1 97 ? -1.660 5.260 10.038 1.00 92.81 97 VAL A CA 1
ATOM 764 C C . VAL A 1 97 ? -2.552 4.333 10.853 1.00 92.81 97 VAL A C 1
ATOM 766 O O . VAL A 1 97 ? -2.482 3.117 10.720 1.00 92.81 97 VAL A O 1
ATOM 769 N N . GLU A 1 98 ? -3.429 4.886 11.685 1.00 95.12 98 GLU A N 1
ATOM 770 C CA . GLU A 1 98 ? -4.409 4.076 12.410 1.00 95.12 98 GLU A CA 1
ATOM 771 C C . GLU A 1 98 ? -5.372 3.374 11.443 1.00 95.12 98 GLU A C 1
ATOM 773 O O . GLU A 1 98 ? -5.949 3.996 10.549 1.00 95.12 98 GLU A O 1
ATOM 778 N N . LEU A 1 99 ? -5.645 2.093 11.682 1.00 96.19 99 LEU A N 1
ATOM 779 C CA . LEU A 1 99 ? -6.584 1.287 10.903 1.00 96.19 99 LEU A CA 1
ATOM 780 C C . LEU A 1 99 ? -7.982 1.922 10.856 1.00 96.19 99 LEU A C 1
ATOM 782 O O . LEU A 1 99 ? -8.671 1.826 9.846 1.00 96.19 99 LEU A O 1
ATOM 786 N N . LYS A 1 100 ? -8.377 2.641 11.912 1.00 95.94 100 LYS A N 1
ATOM 787 C CA . LYS A 1 100 ? -9.624 3.414 11.956 1.00 95.94 100 LYS A CA 1
ATOM 788 C C . LYS A 1 100 ? -9.655 4.551 10.928 1.00 95.94 100 LYS A C 1
ATOM 790 O O . LYS A 1 100 ? -10.684 4.776 10.298 1.00 95.94 100 LYS A O 1
ATOM 795 N N . LYS A 1 101 ? -8.533 5.245 10.711 1.00 95.00 101 LYS A N 1
ATOM 796 C CA . LYS A 1 101 ? -8.416 6.252 9.643 1.00 95.00 101 LYS A CA 1
ATOM 797 C C . LYS A 1 101 ? -8.448 5.594 8.266 1.00 95.00 101 LYS A C 1
ATOM 799 O O . LYS A 1 101 ? -9.104 6.111 7.365 1.00 95.00 101 LYS A O 1
ATOM 804 N N . VAL A 1 102 ? -7.803 4.432 8.123 1.00 96.50 102 VAL A N 1
ATOM 805 C CA . VAL A 1 102 ? -7.882 3.631 6.891 1.00 96.50 102 VAL A CA 1
ATOM 806 C C . VAL A 1 102 ? -9.326 3.229 6.601 1.00 96.50 102 VAL A C 1
ATOM 808 O O . VAL A 1 102 ? -9.775 3.421 5.480 1.00 96.50 102 VAL A O 1
ATOM 811 N N . GLN A 1 103 ? -10.089 2.779 7.602 1.00 97.12 103 GLN A N 1
ATOM 812 C CA . GLN A 1 103 ? -11.506 2.419 7.462 1.00 97.12 103 GLN A CA 1
ATOM 813 C C . GLN A 1 103 ? -12.348 3.564 6.890 1.00 97.12 103 GLN A C 1
ATOM 815 O O . GLN A 1 103 ? -13.134 3.357 5.969 1.00 97.12 103 GLN A O 1
ATOM 820 N N . GLN A 1 104 ? -12.143 4.788 7.380 1.00 96.56 104 GLN A N 1
ATOM 821 C CA . GLN A 1 104 ? -12.877 5.976 6.927 1.00 96.56 104 GLN A CA 1
ATOM 822 C C . GLN A 1 104 ? -12.577 6.373 5.475 1.00 96.56 104 GLN A C 1
ATOM 824 O O . GLN A 1 104 ? -13.346 7.121 4.875 1.00 96.56 104 GLN A O 1
ATOM 829 N N . ARG A 1 105 ? -11.453 5.913 4.916 1.00 97.00 105 ARG A N 1
ATOM 830 C CA . ARG A 1 105 ? -10.981 6.253 3.564 1.00 97.00 105 ARG A CA 1
ATOM 831 C C . ARG A 1 105 ? -10.657 5.005 2.746 1.00 97.00 105 ARG A C 1
ATOM 833 O O . ARG A 1 105 ? -9.859 5.062 1.812 1.00 97.00 105 ARG A O 1
ATOM 840 N N . TYR A 1 106 ? -11.264 3.872 3.101 1.00 97.62 106 TYR A N 1
ATOM 841 C CA . TYR A 1 106 ? -10.807 2.576 2.617 1.00 97.62 106 TYR A CA 1
ATOM 842 C C . TYR A 1 106 ? -10.981 2.420 1.112 1.00 97.62 106 TYR A C 1
ATOM 844 O O . TYR A 1 106 ? -10.061 1.954 0.455 1.00 97.62 106 TYR A O 1
ATOM 852 N N . SER A 1 107 ? -12.104 2.866 0.547 1.00 97.69 107 SER A N 1
ATOM 853 C CA . SER A 1 107 ? -12.341 2.783 -0.898 1.00 97.69 107 SER A CA 1
ATOM 854 C C . SER A 1 107 ? -11.262 3.509 -1.709 1.00 97.69 107 SER A C 1
ATOM 856 O O . SER A 1 107 ? -10.796 2.989 -2.720 1.00 97.69 107 SER A O 1
ATOM 858 N N . ASP A 1 108 ? -10.822 4.682 -1.247 1.00 98.06 108 ASP A N 1
ATOM 859 C CA . ASP A 1 108 ? -9.734 5.429 -1.884 1.00 98.06 108 ASP A CA 1
ATOM 860 C C . ASP A 1 108 ? -8.379 4.752 -1.676 1.00 98.06 108 ASP A C 1
ATOM 862 O O . ASP A 1 108 ? -7.584 4.670 -2.610 1.00 98.06 108 ASP A O 1
ATOM 866 N N . PHE A 1 109 ? -8.123 4.222 -0.478 1.00 97.69 109 PHE A N 1
ATOM 867 C CA . PHE A 1 109 ? -6.886 3.497 -0.193 1.00 97.69 109 PHE A CA 1
ATOM 868 C C . PHE A 1 109 ? -6.777 2.214 -1.029 1.00 97.69 109 PHE A C 1
ATOM 870 O O . PHE A 1 109 ? -5.742 1.964 -1.639 1.00 97.69 109 PHE A O 1
ATOM 877 N N . ALA A 1 110 ? -7.851 1.429 -1.122 1.00 98.19 110 ALA A N 1
ATOM 878 C CA . ALA A 1 110 ? -7.917 0.211 -1.921 1.00 98.19 110 ALA A CA 1
ATOM 879 C C . ALA A 1 110 ? -7.761 0.502 -3.420 1.00 98.19 110 ALA A C 1
ATOM 881 O O . ALA A 1 110 ? -7.068 -0.235 -4.122 1.00 98.19 110 ALA A O 1
ATOM 882 N N . ARG A 1 111 ? -8.346 1.605 -3.911 1.00 98.31 111 ARG A N 1
ATOM 883 C CA . ARG A 1 111 ? -8.122 2.081 -5.282 1.00 98.31 111 ARG A CA 1
ATOM 884 C C . ARG A 1 111 ? -6.654 2.431 -5.520 1.00 98.31 111 ARG A C 1
ATOM 886 O O . ARG A 1 111 ? -6.086 1.975 -6.503 1.00 98.31 111 ARG A O 1
ATOM 893 N N . LEU A 1 112 ? -6.022 3.156 -4.601 1.00 97.44 112 LEU A N 1
ATOM 894 C CA . LEU A 1 112 ? -4.605 3.495 -4.706 1.00 97.44 112 LEU A CA 1
ATOM 895 C C . LEU A 1 112 ? -3.696 2.247 -4.685 1.00 97.44 112 LEU A C 1
ATOM 897 O O . LEU A 1 112 ? -2.719 2.165 -5.431 1.00 97.44 112 LEU A O 1
ATOM 901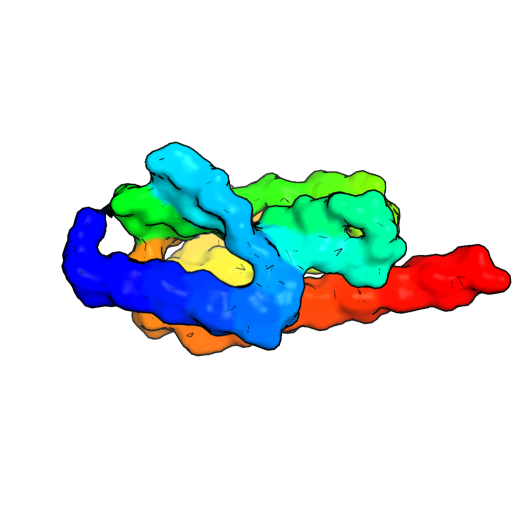 N N . VAL A 1 113 ? -4.024 1.250 -3.858 1.00 98.25 113 VAL A N 1
ATOM 902 C CA . VAL A 1 113 ? -3.334 -0.049 -3.864 1.00 98.25 113 VAL A CA 1
ATOM 903 C C . VAL A 1 113 ? -3.494 -0.741 -5.221 1.00 98.25 113 VAL A C 1
ATOM 905 O O . VAL A 1 113 ? -2.511 -1.253 -5.751 1.00 98.25 113 VAL A O 1
ATOM 908 N N . GLN A 1 114 ? -4.690 -0.718 -5.816 1.00 98.56 114 GLN A N 1
ATOM 909 C CA . GLN A 1 114 ? -4.924 -1.280 -7.149 1.00 98.56 114 GLN A CA 1
ATOM 910 C C . GLN A 1 114 ? -4.094 -0.574 -8.227 1.00 98.56 114 GLN A C 1
ATOM 912 O O . GLN A 1 114 ? -3.396 -1.241 -8.982 1.00 98.56 114 GLN A O 1
ATOM 917 N N . GLU A 1 115 ? -4.104 0.760 -8.247 1.00 98.44 115 GLU A N 1
ATOM 918 C CA . GLU A 1 115 ? -3.312 1.572 -9.184 1.00 98.44 115 GLU A CA 1
ATOM 919 C C . GLU A 1 115 ? -1.807 1.254 -9.068 1.00 98.44 115 GLU A C 1
ATOM 921 O O . GLU A 1 115 ? -1.089 1.172 -10.069 1.00 98.44 115 GLU A O 1
ATOM 926 N N . THR A 1 116 ? -1.333 0.994 -7.846 1.00 98.38 116 THR A N 1
ATOM 927 C CA . THR A 1 116 ? 0.050 0.569 -7.579 1.00 98.38 116 THR A CA 1
ATOM 928 C C . THR A 1 116 ? 0.319 -0.834 -8.129 1.00 98.38 116 THR A C 1
ATOM 930 O O . THR A 1 116 ? 1.324 -1.041 -8.804 1.00 98.38 116 THR A O 1
ATOM 933 N N . ILE A 1 117 ? -0.579 -1.797 -7.888 1.00 98.56 117 ILE A N 1
ATOM 934 C CA . ILE A 1 117 ? -0.477 -3.163 -8.429 1.00 98.56 117 ILE A CA 1
ATOM 935 C C . ILE A 1 117 ? -0.416 -3.138 -9.961 1.00 98.56 117 ILE A C 1
ATOM 937 O O . ILE A 1 117 ? 0.427 -3.815 -10.551 1.00 98.56 117 ILE A O 1
ATOM 941 N N . ASP A 1 118 ? -1.274 -2.348 -10.603 1.00 98.44 118 ASP A N 1
ATOM 942 C CA . ASP A 1 118 ? -1.346 -2.265 -12.062 1.00 98.44 118 ASP A CA 1
ATOM 943 C C . ASP A 1 118 ? -0.078 -1.628 -12.643 1.00 98.44 118 ASP A C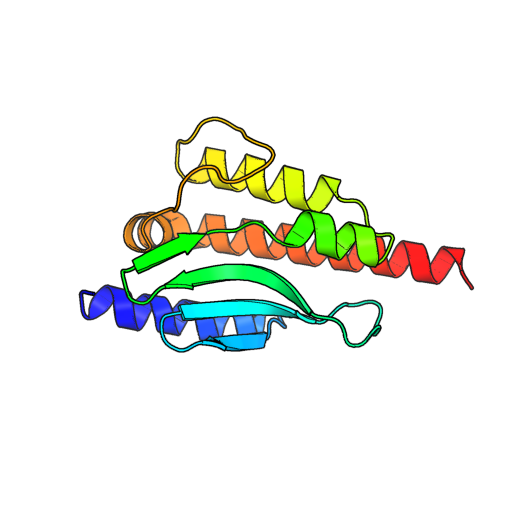 1
ATOM 945 O O . ASP A 1 118 ? 0.469 -2.119 -13.628 1.00 98.44 118 ASP A O 1
ATOM 949 N N . SER A 1 119 ? 0.470 -0.611 -11.972 1.00 98.38 119 SER A N 1
ATOM 950 C CA . SER A 1 119 ? 1.754 -0.002 -12.347 1.00 98.38 119 SER A CA 1
ATOM 951 C C . SER A 1 119 ? 2.917 -0.999 -12.273 1.00 98.38 119 SER A C 1
ATOM 953 O O . SER A 1 119 ? 3.768 -1.021 -13.162 1.00 98.38 119 SER A O 1
ATOM 955 N N . ILE A 1 120 ? 2.947 -1.860 -11.246 1.00 98.31 120 ILE A N 1
ATOM 956 C CA . ILE A 1 120 ? 3.960 -2.921 -11.110 1.00 98.31 120 ILE A CA 1
ATOM 957 C C . ILE A 1 120 ? 3.822 -3.950 -12.235 1.00 98.31 120 ILE A C 1
ATOM 959 O O . ILE A 1 120 ? 4.829 -4.347 -12.820 1.00 98.31 120 ILE A O 1
ATOM 963 N N . ARG A 1 121 ? 2.592 -4.384 -12.542 1.00 97.62 121 ARG A N 1
ATOM 964 C CA . ARG A 1 121 ? 2.320 -5.351 -13.619 1.00 97.62 121 ARG A CA 1
ATOM 965 C C . ARG A 1 121 ? 2.766 -4.807 -14.973 1.00 97.62 121 ARG A C 1
ATOM 967 O O . ARG A 1 121 ? 3.577 -5.450 -15.628 1.00 97.62 121 ARG A O 1
ATOM 974 N N . ASN A 1 122 ? 2.351 -3.588 -15.313 1.00 97.44 122 ASN A N 1
ATOM 975 C CA . ASN A 1 122 ? 2.730 -2.939 -16.569 1.00 97.44 122 ASN A CA 1
ATOM 976 C C . ASN A 1 122 ? 4.255 -2.802 -16.702 1.00 97.44 122 ASN A C 1
ATOM 978 O O . ASN A 1 122 ? 4.824 -3.164 -17.728 1.00 97.44 122 ASN A O 1
ATOM 982 N N . ALA A 1 123 ? 4.939 -2.347 -15.645 1.00 97.00 123 ALA A N 1
ATOM 983 C CA . ALA A 1 123 ? 6.397 -2.234 -15.656 1.00 97.00 123 ALA A CA 1
ATOM 984 C C . ALA A 1 123 ? 7.096 -3.599 -15.797 1.00 97.00 123 ALA A C 1
ATOM 986 O O . ALA A 1 123 ? 8.142 -3.694 -16.438 1.00 97.00 123 ALA A O 1
ATOM 987 N N . SER A 1 124 ? 6.531 -4.660 -15.213 1.00 95.44 124 SER A N 1
ATOM 988 C CA . SER A 1 124 ? 7.048 -6.024 -15.357 1.00 95.44 124 SER A CA 1
ATOM 989 C C . SER A 1 124 ? 6.900 -6.543 -16.787 1.00 95.44 124 SER A C 1
ATOM 991 O O . SER A 1 124 ? 7.854 -7.104 -17.331 1.00 95.44 124 SER A O 1
ATOM 993 N N . ASP A 1 125 ? 5.749 -6.307 -17.414 1.00 94.50 125 ASP A N 1
ATOM 994 C CA . ASP A 1 125 ? 5.486 -6.729 -18.790 1.00 94.50 125 ASP A CA 1
ATOM 995 C C . ASP A 1 125 ? 6.409 -6.004 -19.784 1.00 94.50 125 ASP A C 1
ATOM 997 O O . ASP A 1 125 ? 7.025 -6.653 -20.630 1.00 94.50 125 ASP A O 1
ATOM 1001 N N . GLU A 1 126 ? 6.647 -4.699 -19.607 1.00 93.44 126 GLU A N 1
ATOM 1002 C CA . GLU A 1 126 ? 7.608 -3.949 -20.430 1.00 93.44 126 GLU A CA 1
ATOM 1003 C C . GLU A 1 126 ? 9.045 -4.494 -20.351 1.00 93.44 126 GLU A C 1
ATOM 1005 O O . GLU A 1 126 ? 9.784 -4.457 -21.339 1.00 93.44 126 GLU A O 1
ATOM 1010 N N . ILE A 1 127 ? 9.480 -4.970 -19.178 1.00 90.69 127 ILE A N 1
ATOM 1011 C CA . ILE A 1 127 ? 10.814 -5.569 -19.015 1.00 90.69 127 ILE A CA 1
ATOM 1012 C C . ILE A 1 127 ? 10.888 -6.910 -19.749 1.00 90.69 127 ILE A C 1
ATOM 1014 O O . ILE A 1 127 ? 11.898 -7.185 -20.401 1.00 90.69 127 ILE A O 1
ATOM 1018 N N . LYS A 1 128 ? 9.828 -7.727 -19.681 1.00 86.56 128 LYS A N 1
ATOM 1019 C CA . LYS A 1 128 ? 9.757 -9.003 -20.410 1.00 86.56 128 LYS A CA 1
ATOM 1020 C C . LYS A 1 128 ? 9.822 -8.785 -21.919 1.00 86.56 128 LYS A C 1
ATOM 1022 O O . LYS A 1 128 ? 10.570 -9.488 -22.589 1.00 86.56 128 LYS A O 1
ATOM 1027 N N . GLU A 1 129 ? 9.098 -7.796 -22.441 1.00 85.62 129 GLU A N 1
ATOM 1028 C CA . GLU A 1 129 ? 9.089 -7.473 -23.874 1.00 85.62 129 GLU A CA 1
ATOM 1029 C C . GLU A 1 129 ? 10.442 -6.958 -24.383 1.00 85.62 129 GLU A C 1
ATOM 1031 O O . GLU A 1 129 ? 10.832 -7.271 -25.502 1.00 85.62 129 GLU A O 1
ATOM 1036 N N . LYS A 1 130 ? 11.181 -6.188 -23.575 1.00 79.81 130 LYS A N 1
ATOM 1037 C CA . LYS A 1 130 ? 12.511 -5.665 -23.949 1.00 79.81 130 LYS A CA 1
ATOM 1038 C C . LYS A 1 130 ? 13.636 -6.698 -23.811 1.00 79.81 130 LYS A C 1
ATOM 1040 O O . LYS A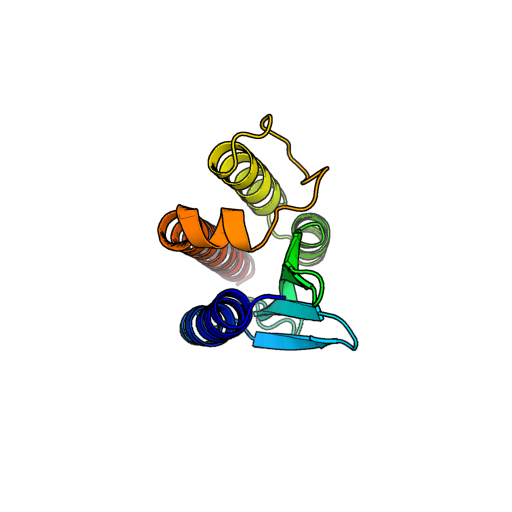 1 130 ? 14.718 -6.481 -24.353 1.00 79.81 130 LYS A O 1
ATOM 1045 N N . GLY A 1 131 ? 13.414 -7.760 -23.035 1.00 66.31 131 GLY A N 1
ATOM 1046 C CA . GLY A 1 131 ? 14.372 -8.845 -22.806 1.00 66.31 131 GLY A CA 1
ATOM 1047 C C . GLY A 1 131 ? 14.188 -10.075 -23.704 1.00 66.31 131 GLY A C 1
ATOM 1048 O O . GLY A 1 131 ? 15.058 -10.947 -23.679 1.00 66.31 131 GLY A O 1
ATOM 1049 N N . ALA A 1 132 ? 13.080 -10.153 -24.451 1.00 53.84 132 ALA A N 1
ATOM 1050 C CA . ALA A 1 132 ? 12.784 -11.185 -25.450 1.00 53.84 132 ALA A CA 1
ATOM 1051 C C . ALA A 1 132 ? 13.342 -10.815 -26.834 1.00 53.84 132 ALA A C 1
ATOM 1053 O O . ALA A 1 132 ? 13.760 -11.751 -27.554 1.00 53.84 132 ALA A O 1
#

Foldseek 3Di:
DDPVLVVVVVVVQVLLVVLQWDWDDDPFKIWTWHQQLLNPRDTATPWIAGNVQWIFDDGRLVVCVVVVHHSVLQQVLQQVVCVLLVHHGGSGPPDIDGNVSCVVRVVVNSVSSSVSVVSSNVRSVVVVVVVD

Sequence (132 aa):
MEPELVDFARSIIEDMENRGCVIDWKQASYVVKLPDPGESGRKLTLFVVTKDGMVYIGWLAQQLSALGLPEQISFDFARHSAQLFGEAPTDYWSSNVELKKVQQRYSDFARLVQETIDSIRNASDEIKEKGA

Secondary structure (DSSP, 8-state):
--HHHHHHHHHHHHHHHHTT-EEEE-SSEEEEEEEPTT-SS-EEEEEEEETTSEEE--SHHHHHHTTT--THHHHHHHHHHHHHTTPPP-SS--SPEEHHHHHHTHHHHHHHHHHHHHHHHHHHHHHHHHH-

pLDDT: mean 93.38, std 7.33, range [53.84, 98.56]

Radius of gyration: 14.67 Å; chains: 1; bounding box: 32×32×44 Å